Protein AF-A0A3D3RMG7-F1 (afdb_monomer_lite)

pLDDT: mean 95.13, std 3.48, range [76.38, 98.31]

Radius of gyration: 13.01 Å; chains: 1; bounding box: 26×32×34 Å

Structure (mmCIF, N/CA/C/O backbone):
data_AF-A0A3D3RMG7-F1
#
_entry.id   AF-A0A3D3RMG7-F1
#
loop_
_atom_site.group_PDB
_atom_site.id
_atom_site.type_symbol
_atom_site.label_atom_id
_atom_site.label_alt_id
_atom_site.label_comp_id
_atom_site.label_asym_id
_atom_site.label_entity_id
_atom_site.label_seq_id
_atom_site.pdbx_PDB_ins_code
_atom_site.Cartn_x
_atom_site.Cartn_y
_atom_site.Cartn_z
_atom_site.occupancy
_atom_site.B_iso_or_equiv
_atom_site.auth_seq_id
_atom_site.auth_comp_id
_atom_site.auth_asym_id
_atom_site.auth_atom_id
_atom_site.pdbx_PDB_model_num
ATOM 1 N N . MET A 1 1 ? -1.537 20.972 16.484 1.00 76.38 1 MET A N 1
ATOM 2 C CA . MET A 1 1 ? -1.239 19.677 17.144 1.00 76.38 1 MET A CA 1
ATOM 3 C C . MET A 1 1 ? -0.674 18.713 16.109 1.00 76.38 1 MET A C 1
ATOM 5 O O . MET A 1 1 ? -1.095 18.794 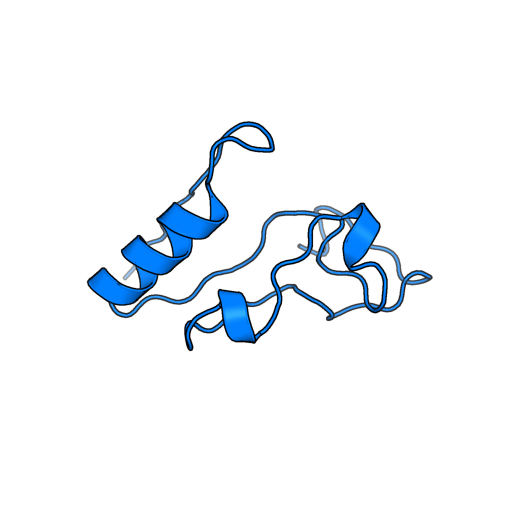14.962 1.00 76.38 1 MET A O 1
ATOM 9 N N . LYS A 1 2 ? 0.276 17.839 16.475 1.00 86.88 2 LYS A N 1
ATOM 10 C CA . LYS A 1 2 ? 0.756 16.775 15.572 1.00 86.88 2 LYS A CA 1
ATOM 11 C C . LYS A 1 2 ? -0.328 15.706 15.416 1.00 86.88 2 LYS A C 1
ATOM 13 O O . LYS A 1 2 ? -0.944 15.329 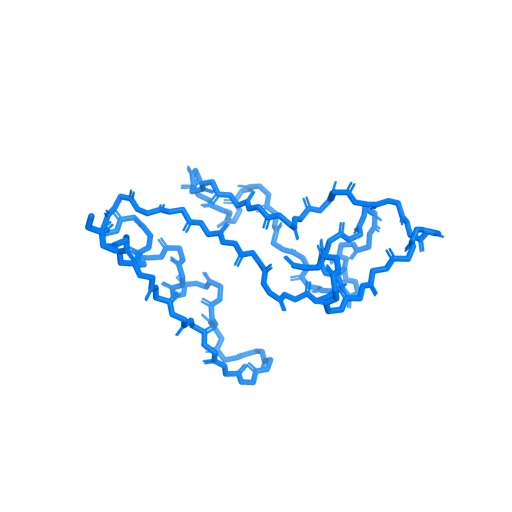16.409 1.00 86.88 2 LYS A O 1
ATOM 18 N N . LYS A 1 3 ? -0.548 15.228 14.188 1.00 88.94 3 LYS A N 1
ATOM 19 C CA . LYS A 1 3 ? -1.401 14.060 13.939 1.00 88.94 3 LYS A CA 1
ATOM 20 C C . LYS A 1 3 ? -0.653 12.790 14.380 1.00 88.94 3 LYS A C 1
ATOM 22 O O . LYS A 1 3 ? 0.553 12.713 14.131 1.00 88.94 3 LYS A O 1
ATOM 27 N N . PRO A 1 4 ? -1.314 11.828 15.045 1.00 92.50 4 PRO A N 1
ATOM 28 C CA . PRO A 1 4 ? -0.698 10.543 15.359 1.00 92.50 4 PRO A CA 1
ATOM 29 C C . PRO A 1 4 ? -0.400 9.768 14.067 1.00 92.50 4 PRO A C 1
ATOM 31 O O . PRO A 1 4 ? -1.198 9.791 13.134 1.00 92.50 4 PRO A O 1
ATOM 34 N N . LEU A 1 5 ? 0.748 9.090 14.024 1.00 95.94 5 LEU A N 1
ATOM 35 C CA . LEU A 1 5 ? 1.188 8.253 12.907 1.00 95.94 5 LEU A CA 1
ATOM 36 C C . LEU A 1 5 ? 1.731 6.937 13.464 1.00 95.94 5 LEU A C 1
ATOM 38 O O . LEU A 1 5 ? 2.558 6.950 14.375 1.00 95.94 5 LEU A O 1
ATOM 42 N N . ILE A 1 6 ? 1.276 5.818 12.906 1.00 97.06 6 ILE A N 1
ATOM 43 C CA . ILE A 1 6 ? 1.766 4.482 13.248 1.00 97.06 6 ILE A CA 1
ATOM 44 C C . ILE A 1 6 ? 2.602 3.973 12.078 1.00 97.06 6 ILE A C 1
ATOM 46 O O . ILE A 1 6 ? 2.129 3.941 10.947 1.00 97.06 6 ILE A O 1
ATOM 50 N N . ILE A 1 7 ? 3.837 3.557 12.360 1.00 97.06 7 ILE A N 1
ATOM 51 C CA . ILE A 1 7 ? 4.716 2.920 11.379 1.00 97.06 7 ILE A CA 1
ATOM 52 C C . ILE A 1 7 ? 4.685 1.414 11.616 1.00 97.06 7 ILE A C 1
ATOM 54 O O . ILE A 1 7 ? 5.146 0.939 12.655 1.00 97.06 7 ILE A O 1
ATOM 58 N N . LEU A 1 8 ? 4.160 0.666 10.645 1.00 96.50 8 LEU A N 1
ATOM 59 C CA . LEU A 1 8 ? 4.178 -0.792 10.665 1.00 96.50 8 LEU A CA 1
ATOM 60 C C . LEU A 1 8 ? 5.260 -1.315 9.717 1.00 96.50 8 LEU A C 1
ATOM 62 O O . LEU A 1 8 ? 5.081 -1.343 8.503 1.00 96.50 8 LEU A O 1
ATOM 66 N N . THR A 1 9 ? 6.386 -1.740 10.284 1.00 95.50 9 THR A N 1
ATOM 67 C CA . THR A 1 9 ? 7.542 -2.259 9.540 1.00 95.50 9 THR A CA 1
ATOM 68 C C . THR A 1 9 ? 7.829 -3.721 9.888 1.00 95.50 9 THR A C 1
ATOM 70 O O . THR A 1 9 ? 7.333 -4.249 10.882 1.00 95.50 9 THR A O 1
ATOM 73 N N . GLY A 1 10 ? 8.608 -4.394 9.047 1.00 92.75 10 GLY A N 1
ATOM 74 C CA . GLY A 1 10 ? 8.999 -5.793 9.204 1.00 92.75 10 GLY A CA 1
ATOM 75 C C . GLY A 1 10 ? 9.321 -6.454 7.859 1.00 92.75 10 GLY A C 1
ATOM 76 O O . GLY A 1 10 ? 8.969 -5.904 6.809 1.00 92.75 10 GLY A O 1
ATOM 77 N N . PRO A 1 11 ? 9.955 -7.640 7.856 1.00 91.44 11 PRO A N 1
ATOM 78 C CA . PRO A 1 11 ? 10.319 -8.334 6.622 1.00 91.44 11 PRO A CA 1
ATOM 79 C C . PRO A 1 11 ? 9.094 -8.748 5.789 1.00 91.44 11 PRO A C 1
ATOM 81 O O . PRO A 1 11 ? 7.949 -8.721 6.252 1.00 91.44 11 PRO A O 1
ATOM 84 N N . THR A 1 12 ? 9.306 -9.089 4.521 1.00 85.50 12 THR A N 1
ATOM 85 C CA . THR A 1 12 ? 8.249 -9.621 3.644 1.00 85.50 12 THR A CA 1
ATOM 86 C C . THR A 1 12 ? 7.673 -10.920 4.222 1.00 85.50 12 THR A C 1
ATOM 88 O O . THR A 1 12 ? 8.358 -11.644 4.938 1.00 85.50 12 THR A O 1
ATOM 91 N N . ALA A 1 13 ? 6.392 -11.188 3.952 1.00 85.38 13 ALA A N 1
ATOM 92 C CA . ALA A 1 13 ? 5.661 -12.389 4.380 1.00 85.38 13 ALA A CA 1
ATOM 93 C C . ALA A 1 13 ? 5.389 -12.566 5.894 1.00 85.38 13 ALA A C 1
ATOM 95 O O . ALA A 1 13 ? 4.762 -13.548 6.275 1.00 85.38 13 ALA A O 1
ATOM 96 N N . VAL A 1 14 ? 5.723 -11.602 6.765 1.00 92.88 14 VAL A N 1
ATOM 97 C CA . VAL A 1 14 ? 5.372 -11.675 8.210 1.00 92.88 14 VAL A CA 1
ATOM 98 C C . VAL A 1 14 ? 3.919 -11.295 8.545 1.00 92.88 14 VAL A C 1
ATOM 100 O O . VAL A 1 14 ? 3.569 -11.154 9.711 1.00 92.88 14 VAL A O 1
ATOM 103 N N . GLY A 1 15 ? 3.062 -11.083 7.540 1.00 91.00 15 GLY A N 1
ATOM 104 C CA . GLY A 1 15 ? 1.637 -10.786 7.751 1.00 91.00 15 GLY A CA 1
ATOM 105 C C . GLY A 1 15 ? 1.290 -9.320 8.049 1.00 91.00 15 GLY A C 1
ATOM 106 O O . GLY A 1 15 ? 0.208 -9.049 8.568 1.00 91.00 15 GLY A O 1
ATOM 107 N N . LYS A 1 16 ? 2.165 -8.363 7.695 1.00 94.44 16 LYS A N 1
ATOM 108 C CA . LYS A 1 16 ? 1.951 -6.917 7.928 1.00 94.44 16 LYS A CA 1
ATOM 109 C C . LYS A 1 16 ? 0.608 -6.411 7.400 1.00 94.44 16 LYS A C 1
ATOM 111 O O . LYS A 1 16 ? -0.078 -5.697 8.116 1.00 94.44 16 LYS A O 1
ATOM 116 N N . THR A 1 17 ? 0.221 -6.814 6.192 1.00 93.00 17 THR A N 1
ATOM 117 C CA . THR A 1 17 ? -1.029 -6.384 5.549 1.00 93.00 17 THR A CA 1
ATOM 118 C C . THR A 1 17 ? -2.264 -6.779 6.361 1.00 93.00 17 THR A C 1
ATOM 120 O O . THR A 1 17 ? -3.155 -5.971 6.594 1.00 93.00 17 THR A O 1
ATOM 123 N N . SER A 1 18 ? -2.307 -8.013 6.872 1.00 94.31 18 SER A N 1
ATOM 124 C CA . SER A 1 18 ? -3.425 -8.467 7.710 1.00 94.31 18 SER A CA 1
ATOM 125 C C . SER A 1 18 ? -3.511 -7.661 9.012 1.00 94.31 18 SER A C 1
ATOM 127 O O . SER A 1 18 ? -4.592 -7.232 9.425 1.00 94.31 18 SER A O 1
ATOM 129 N N . LEU A 1 19 ? -2.353 -7.392 9.628 1.00 96.06 19 LEU A N 1
ATOM 130 C CA . LEU A 1 19 ? -2.259 -6.600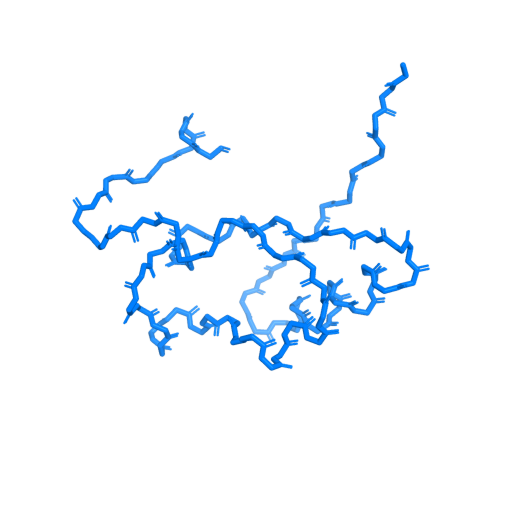 10.852 1.00 96.06 19 LEU A CA 1
ATOM 131 C C . LEU A 1 19 ? -2.649 -5.130 10.630 1.00 96.06 19 LEU A C 1
ATOM 133 O O . LEU A 1 19 ? -3.385 -4.578 11.449 1.00 96.06 19 LEU A O 1
ATOM 137 N N . SER A 1 20 ? -2.206 -4.502 9.535 1.00 96.75 20 SER A N 1
ATOM 138 C CA . SER A 1 20 ? -2.530 -3.101 9.238 1.00 96.75 20 SER A CA 1
ATOM 139 C C . SER A 1 20 ? -4.031 -2.900 9.052 1.00 96.75 20 SER A C 1
ATOM 141 O O . SER A 1 20 ? -4.579 -1.957 9.618 1.00 96.75 20 SER A O 1
ATOM 143 N N . ILE A 1 21 ? -4.720 -3.809 8.353 1.00 97.56 21 ILE A N 1
ATOM 144 C CA . ILE A 1 21 ? -6.178 -3.739 8.165 1.00 97.56 21 ILE A CA 1
ATOM 145 C C . ILE A 1 21 ? -6.917 -3.862 9.501 1.00 97.56 21 ILE A C 1
ATOM 147 O O . ILE A 1 21 ? -7.839 -3.090 9.773 1.00 97.56 21 ILE A O 1
ATOM 151 N N . GLY A 1 22 ? -6.530 -4.827 10.343 1.00 97.56 22 GLY A N 1
ATOM 152 C CA . GLY A 1 22 ? -7.143 -5.011 11.662 1.00 97.56 22 GLY A CA 1
ATOM 153 C C . GLY A 1 22 ? -6.972 -3.776 12.549 1.00 97.56 22 GLY A C 1
ATOM 154 O O . GLY A 1 22 ? -7.936 -3.307 13.156 1.00 97.56 22 GLY A O 1
ATOM 155 N N . LEU A 1 23 ? -5.765 -3.210 12.556 1.00 97.50 23 LEU A N 1
ATOM 156 C CA . LEU A 1 23 ? -5.451 -1.989 13.289 1.00 97.50 23 LEU A CA 1
ATOM 157 C C . LEU A 1 23 ? -6.245 -0.786 12.766 1.00 97.50 23 LEU A C 1
ATOM 159 O O . LEU A 1 23 ? -6.869 -0.087 13.560 1.00 97.50 23 LEU A O 1
ATOM 163 N N . ALA A 1 24 ? -6.263 -0.571 11.449 1.00 97.88 24 ALA A N 1
ATOM 164 C CA . ALA A 1 24 ? -6.978 0.534 10.818 1.00 97.88 24 ALA A CA 1
ATOM 165 C C . ALA A 1 24 ? -8.475 0.500 11.156 1.00 97.88 24 ALA A C 1
ATOM 167 O O . ALA A 1 24 ? -9.041 1.517 11.552 1.00 97.88 24 ALA A O 1
ATOM 168 N N . LYS A 1 25 ? -9.102 -0.682 11.128 1.00 97.81 25 LYS A N 1
ATOM 169 C CA . LYS A 1 25 ? -10.502 -0.849 11.550 1.00 97.81 25 LYS A CA 1
ATOM 170 C C . LYS A 1 25 ? -10.731 -0.521 13.022 1.00 97.81 25 LYS A C 1
ATOM 172 O O . LYS A 1 25 ? -11.744 0.089 13.347 1.00 97.81 25 LYS A O 1
ATOM 177 N N . ALA A 1 26 ? -9.811 -0.914 13.900 1.00 97.75 26 ALA A N 1
ATOM 178 C CA . ALA A 1 26 ? -9.942 -0.679 15.336 1.00 97.75 26 ALA A CA 1
ATOM 179 C C . ALA A 1 26 ? -9.855 0.810 15.710 1.00 97.75 26 ALA A C 1
ATOM 181 O O . ALA A 1 26 ? -10.463 1.223 16.695 1.00 97.75 26 ALA A O 1
ATOM 182 N N . ILE A 1 27 ? -9.112 1.609 14.936 1.00 96.44 27 ILE A N 1
ATOM 183 C CA . ILE A 1 27 ? -8.859 3.027 15.243 1.00 96.44 27 ILE A CA 1
ATOM 184 C C . ILE A 1 27 ? -9.549 4.006 14.282 1.00 96.44 27 ILE A C 1
ATOM 186 O O . ILE A 1 27 ? -9.369 5.212 14.429 1.00 96.44 27 ILE A O 1
ATOM 190 N N . GLY A 1 28 ? -10.310 3.512 13.298 1.00 96.00 28 GLY A N 1
ATOM 191 C CA . GLY A 1 28 ? -10.881 4.342 12.230 1.00 96.00 28 GLY A CA 1
ATOM 192 C C . GLY A 1 28 ? -9.807 5.006 11.361 1.00 96.00 28 GLY A C 1
ATOM 193 O O . GLY A 1 28 ? -9.953 6.161 10.973 1.00 96.00 28 GLY A O 1
ATOM 194 N N . GLY A 1 29 ? -8.695 4.304 11.142 1.00 96.50 29 GLY A N 1
ATOM 195 C CA . GLY A 1 29 ? -7.537 4.786 10.401 1.00 96.50 29 GLY A CA 1
ATOM 196 C C . GLY A 1 29 ? -7.557 4.397 8.926 1.00 96.50 29 GLY A C 1
ATOM 197 O O . GLY A 1 29 ? -8.353 3.575 8.475 1.00 96.50 29 GLY A O 1
ATOM 198 N N . GLU A 1 30 ? -6.604 4.965 8.200 1.00 97.81 30 GLU A N 1
ATOM 199 C CA . GLU A 1 30 ? -6.350 4.719 6.781 1.00 97.81 30 GLU A CA 1
ATOM 200 C C . GLU A 1 30 ? -4.906 4.226 6.607 1.00 97.81 30 GLU A C 1
ATOM 202 O O . GLU A 1 30 ? -4.071 4.412 7.500 1.00 97.81 30 GLU A O 1
ATOM 207 N N . ILE A 1 31 ? -4.603 3.576 5.482 1.00 98.06 31 ILE A N 1
ATOM 208 C CA . ILE A 1 31 ? -3.302 2.942 5.237 1.00 98.06 31 ILE A CA 1
ATOM 209 C C . ILE A 1 31 ? -2.583 3.648 4.089 1.00 98.06 31 ILE A C 1
ATOM 211 O O . ILE A 1 31 ? -3.137 3.833 3.013 1.00 98.06 31 ILE A O 1
ATOM 215 N N . ILE A 1 32 ? -1.315 3.994 4.300 1.00 97.81 32 ILE A N 1
ATOM 216 C CA . ILE A 1 32 ? -0.410 4.464 3.247 1.00 97.81 32 ILE A CA 1
ATOM 217 C C . ILE A 1 32 ? 0.603 3.345 3.005 1.00 97.81 32 ILE A C 1
ATOM 219 O O . ILE A 1 32 ? 1.304 2.946 3.941 1.00 97.81 32 ILE A O 1
ATOM 223 N N . SER A 1 33 ? 0.663 2.811 1.783 1.00 96.44 33 SER A N 1
ATOM 224 C CA . SER A 1 33 ? 1.679 1.819 1.427 1.00 96.44 33 SER A CA 1
ATOM 225 C C . SER A 1 33 ? 3.054 2.478 1.371 1.00 96.44 33 SER A C 1
ATOM 227 O O . SER A 1 33 ? 3.222 3.501 0.721 1.00 96.44 33 SER A O 1
ATOM 229 N N . ALA A 1 34 ? 4.041 1.880 2.039 1.00 95.56 34 ALA A N 1
ATOM 230 C CA . ALA A 1 34 ? 5.452 2.266 1.948 1.00 95.56 34 ALA A CA 1
ATOM 231 C C . ALA A 1 34 ? 6.274 1.261 1.118 1.00 95.56 34 ALA A C 1
ATOM 233 O O . ALA A 1 34 ? 7.500 1.220 1.220 1.00 95.56 34 ALA A O 1
ATOM 234 N N . ASP A 1 35 ? 5.600 0.411 0.338 1.00 93.69 35 ASP A N 1
ATOM 235 C CA . ASP A 1 35 ? 6.231 -0.522 -0.592 1.00 93.69 35 ASP A CA 1
ATOM 236 C C . ASP A 1 35 ? 6.412 0.158 -1.955 1.00 93.69 35 ASP A C 1
ATOM 238 O O . ASP A 1 35 ? 5.445 0.603 -2.573 1.00 93.69 35 ASP A O 1
ATOM 242 N N . SER A 1 36 ? 7.655 0.245 -2.430 1.00 94.31 36 SER A N 1
ATOM 243 C CA . SER A 1 36 ? 7.982 0.952 -3.671 1.00 94.31 36 SER A CA 1
ATOM 244 C C . SER A 1 36 ? 7.481 0.257 -4.935 1.00 94.31 36 SER A C 1
ATOM 246 O O . SER A 1 36 ? 7.490 0.884 -5.991 1.00 94.31 36 SER A O 1
ATOM 248 N N . MET A 1 37 ? 7.067 -1.011 -4.858 1.00 95.06 37 MET A N 1
ATOM 249 C CA . MET A 1 37 ? 6.626 -1.792 -6.014 1.00 95.06 37 MET A CA 1
ATOM 250 C C . MET A 1 37 ? 5.102 -1.824 -6.157 1.00 95.06 37 MET A C 1
ATOM 252 O O . MET A 1 37 ? 4.600 -1.914 -7.275 1.00 95.06 37 MET A O 1
ATOM 256 N N . GLN A 1 38 ? 4.351 -1.709 -5.056 1.00 95.75 38 GLN A N 1
ATOM 257 C CA . GLN A 1 38 ? 2.879 -1.753 -5.102 1.00 95.75 38 GLN A CA 1
ATOM 258 C C . GLN A 1 38 ? 2.236 -0.483 -5.678 1.00 95.75 38 GLN A C 1
ATOM 260 O O . GLN A 1 38 ? 1.067 -0.510 -6.062 1.00 95.75 38 GLN A O 1
ATOM 265 N N . ILE A 1 39 ? 2.996 0.607 -5.796 1.00 97.38 39 ILE A N 1
ATOM 266 C CA . ILE A 1 39 ? 2.532 1.862 -6.398 1.00 97.38 39 ILE A CA 1
ATOM 267 C C . ILE A 1 39 ? 2.231 1.737 -7.902 1.00 97.38 39 ILE A C 1
ATOM 269 O O . ILE A 1 39 ? 1.453 2.528 -8.434 1.00 97.38 39 ILE A O 1
ATOM 273 N N . TYR A 1 40 ? 2.817 0.748 -8.587 1.00 97.88 40 TYR A N 1
ATOM 274 C CA . TYR A 1 40 ? 2.711 0.597 -10.037 1.00 97.88 40 TYR A CA 1
ATOM 275 C C . TYR A 1 40 ? 1.496 -0.214 -10.475 1.00 97.88 40 TYR A C 1
ATOM 277 O O . TYR A 1 40 ? 1.302 -1.354 -10.044 1.00 97.88 40 TYR A O 1
ATOM 285 N N . ARG A 1 41 ? 0.739 0.332 -11.425 1.00 97.88 41 ARG A N 1
ATOM 286 C CA . ARG A 1 41 ? -0.398 -0.312 -12.092 1.00 97.88 41 ARG A CA 1
ATOM 287 C C . ARG A 1 41 ? 0.001 -1.604 -12.793 1.00 97.88 41 ARG A C 1
ATOM 289 O O . ARG A 1 41 ? 1.109 -1.729 -13.305 1.00 97.88 41 ARG A O 1
ATOM 296 N N . HIS A 1 42 ? -0.921 -2.567 -12.839 1.00 96.75 42 HIS A N 1
ATOM 297 C CA . HIS A 1 42 ? -0.793 -3.846 -13.564 1.00 96.75 42 HIS A CA 1
ATOM 298 C C . HIS A 1 42 ? 0.286 -4.818 -13.047 1.00 96.75 42 HIS A C 1
ATOM 300 O O . HIS A 1 42 ? 0.411 -5.931 -13.557 1.00 96.75 42 HIS A O 1
ATOM 306 N N . MET A 1 43 ? 1.061 -4.439 -12.030 1.00 96.31 43 MET A N 1
ATOM 307 C CA . MET A 1 43 ? 2.117 -5.267 -11.440 1.00 96.31 43 MET A CA 1
ATOM 308 C C . MET A 1 43 ? 1.623 -6.057 -10.219 1.00 96.31 43 MET A C 1
ATOM 310 O O . MET A 1 43 ? 2.256 -6.043 -9.171 1.00 96.31 43 MET A O 1
ATOM 314 N N . ASP A 1 44 ? 0.484 -6.738 -10.320 1.00 95.50 44 ASP A N 1
ATOM 315 C CA . ASP A 1 44 ? -0.235 -7.241 -9.136 1.00 95.50 44 ASP A CA 1
ATOM 316 C C . ASP A 1 44 ? 0.417 -8.491 -8.525 1.00 95.50 44 ASP A C 1
ATOM 318 O O . ASP A 1 44 ? 0.755 -8.530 -7.341 1.00 95.50 44 ASP A O 1
ATOM 322 N N . ILE A 1 45 ? 0.661 -9.507 -9.359 1.00 94.19 45 ILE A N 1
ATOM 323 C CA . ILE A 1 45 ? 1.127 -10.829 -8.913 1.00 94.19 45 ILE A CA 1
ATOM 324 C C . ILE A 1 45 ? 2.573 -10.766 -8.405 1.00 94.19 45 ILE A C 1
ATOM 326 O O . ILE A 1 45 ? 2.878 -11.254 -7.320 1.00 94.19 45 ILE A O 1
ATOM 330 N N . GLY A 1 46 ? 3.471 -10.146 -9.177 1.00 92.44 46 GLY A N 1
ATOM 331 C CA . GLY A 1 46 ? 4.902 -10.099 -8.853 1.00 92.44 46 GLY A CA 1
ATOM 332 C C . GLY A 1 46 ? 5.237 -9.267 -7.612 1.00 92.44 46 GLY A C 1
ATOM 333 O O . GLY A 1 46 ? 6.300 -9.456 -7.028 1.00 92.44 46 GLY A O 1
ATOM 334 N N . THR A 1 47 ? 4.335 -8.374 -7.195 1.00 92.38 47 THR A N 1
ATOM 335 C CA . THR A 1 47 ? 4.536 -7.467 -6.051 1.00 92.38 47 THR A CA 1
ATOM 336 C C . THR A 1 47 ? 3.700 -7.854 -4.830 1.00 92.38 47 THR A C 1
ATOM 338 O O . THR A 1 47 ? 3.722 -7.149 -3.819 1.00 92.38 47 THR A O 1
ATOM 341 N N . ALA A 1 48 ? 2.971 -8.977 -4.914 1.00 92.56 48 ALA A N 1
ATOM 342 C CA . ALA A 1 48 ? 1.994 -9.395 -3.912 1.00 92.56 48 ALA A CA 1
ATOM 343 C C . ALA A 1 48 ? 1.067 -8.231 -3.510 1.00 92.56 48 ALA A C 1
ATOM 345 O O . ALA A 1 48 ? 0.859 -7.967 -2.319 1.00 92.56 48 ALA A O 1
ATOM 346 N N . LYS A 1 49 ? 0.585 -7.487 -4.516 1.00 95.19 49 LYS A N 1
ATOM 347 C CA . LYS A 1 49 ? -0.245 -6.302 -4.316 1.00 95.19 49 LYS A CA 1
ATOM 348 C C . LYS A 1 49 ? -1.546 -6.688 -3.635 1.00 95.19 49 LYS A C 1
ATOM 350 O O . LYS A 1 49 ? -2.170 -7.679 -3.999 1.00 95.19 49 LYS A O 1
ATOM 355 N N . ILE A 1 50 ? -1.949 -5.880 -2.662 1.00 95.06 50 ILE A N 1
ATOM 356 C CA . ILE A 1 50 ? -3.234 -6.046 -1.994 1.00 95.06 50 ILE A CA 1
ATOM 357 C C . ILE A 1 50 ? -4.385 -5.713 -2.952 1.00 95.06 50 ILE A C 1
ATOM 359 O O . ILE A 1 50 ? -4.401 -4.646 -3.568 1.00 95.06 50 ILE A O 1
ATOM 363 N N . MET A 1 51 ? -5.357 -6.615 -3.062 1.00 94.31 51 MET A N 1
ATOM 364 C CA . MET A 1 51 ? -6.539 -6.433 -3.907 1.00 94.31 51 MET A CA 1
ATOM 365 C C . MET A 1 51 ? -7.675 -5.705 -3.164 1.00 94.31 51 MET A C 1
ATOM 367 O O . MET A 1 51 ? -7.744 -5.762 -1.931 1.00 94.31 51 MET A O 1
ATOM 371 N N . PRO A 1 52 ? -8.609 -5.034 -3.869 1.00 94.00 52 PRO A N 1
ATOM 372 C CA . PRO A 1 52 ? -9.710 -4.294 -3.241 1.00 94.00 52 PRO A CA 1
ATOM 373 C C . PRO A 1 52 ? -10.536 -5.111 -2.232 1.00 94.00 52 PRO A C 1
ATOM 375 O O . PRO A 1 52 ? -10.910 -4.611 -1.166 1.00 94.00 52 PRO A O 1
ATOM 378 N N . GLU A 1 53 ? -10.791 -6.385 -2.522 1.00 95.25 53 GLU A N 1
ATOM 379 C CA . GLU A 1 53 ? -11.485 -7.309 -1.623 1.00 95.25 53 GLU A CA 1
ATOM 380 C C . GLU A 1 53 ? -10.700 -7.586 -0.328 1.00 95.25 53 GLU A C 1
ATOM 382 O O . GLU A 1 53 ? -11.290 -7.729 0.750 1.00 95.25 53 GLU A O 1
ATOM 387 N N . GLU A 1 54 ? -9.370 -7.594 -0.402 1.00 94.56 54 GLU A N 1
ATOM 388 C CA . GLU A 1 54 ? -8.476 -7.807 0.735 1.00 94.56 54 GLU A CA 1
ATOM 389 C C . GLU A 1 54 ? -8.349 -6.558 1.610 1.00 94.56 54 GLU A C 1
ATOM 391 O O . GLU A 1 54 ? -8.152 -6.688 2.819 1.00 94.56 54 GLU A O 1
ATOM 396 N N . MET A 1 55 ? -8.548 -5.359 1.050 1.00 96.44 55 MET A N 1
ATOM 397 C CA . MET A 1 55 ? -8.569 -4.094 1.803 1.00 96.44 55 MET A CA 1
ATOM 398 C C . MET A 1 55 ? -9.734 -4.023 2.800 1.00 96.44 55 MET A C 1
ATOM 400 O O . MET A 1 55 ? -9.699 -3.249 3.761 1.00 96.44 55 MET A O 1
ATOM 404 N N . LYS A 1 56 ? -10.783 -4.836 2.600 1.00 96.25 56 LYS A N 1
ATOM 405 C CA . LYS A 1 56 ? -11.969 -4.941 3.470 1.00 96.25 56 LYS A CA 1
ATOM 406 C C . LYS A 1 56 ? -12.590 -3.581 3.832 1.00 96.25 56 LYS A C 1
ATOM 408 O O . LYS A 1 56 ? -13.015 -3.395 4.981 1.00 96.25 56 LYS A O 1
ATOM 413 N N . GLY A 1 57 ? -12.622 -2.662 2.866 1.00 96.25 57 GLY A N 1
ATOM 414 C CA . GLY A 1 57 ? -13.194 -1.317 2.989 1.00 96.25 57 GLY A CA 1
ATOM 415 C C . GLY A 1 57 ? -12.298 -0.274 3.665 1.00 96.25 57 GLY A C 1
ATOM 416 O O . GLY A 1 57 ? -12.749 0.847 3.869 1.00 96.25 57 GLY A O 1
ATOM 417 N N . VAL A 1 58 ? -11.058 -0.616 4.029 1.00 98.19 58 VAL A N 1
ATOM 418 C CA . VAL A 1 58 ? -10.092 0.357 4.561 1.00 98.19 58 VAL A CA 1
ATOM 419 C C . VAL A 1 58 ? -9.468 1.136 3.395 1.00 98.19 58 VAL A C 1
ATOM 421 O O . VAL A 1 58 ? -8.959 0.492 2.475 1.00 98.19 58 VAL A O 1
ATOM 424 N N . PRO A 1 59 ? -9.456 2.482 3.416 1.00 97.94 59 PRO A N 1
ATOM 425 C CA . PRO A 1 59 ? -8.759 3.270 2.402 1.00 97.94 59 PRO A CA 1
ATOM 426 C C . PRO A 1 59 ? -7.259 2.958 2.382 1.00 97.94 59 PRO A C 1
ATOM 428 O O . PRO A 1 59 ? -6.608 2.958 3.432 1.00 97.94 59 PRO A O 1
ATOM 431 N N . HIS A 1 60 ? -6.732 2.687 1.188 1.00 98.06 60 HIS A N 1
ATOM 432 C CA . HIS A 1 60 ? -5.308 2.491 0.932 1.00 98.06 60 HIS A CA 1
ATOM 433 C C . HIS A 1 60 ? -4.824 3.537 -0.072 1.00 98.06 60 HIS A C 1
ATOM 435 O O . HIS A 1 60 ? -5.484 3.770 -1.081 1.00 98.06 60 HIS A O 1
ATOM 441 N N . TYR A 1 61 ? -3.668 4.135 0.203 1.00 97.75 61 TYR A N 1
ATOM 442 C CA . TYR A 1 61 ? -2.995 5.096 -0.670 1.00 97.75 61 TYR A CA 1
ATOM 443 C C . TYR A 1 61 ? -1.649 4.551 -1.150 1.00 97.75 61 TYR A C 1
ATOM 445 O O . TYR A 1 61 ? -1.057 3.689 -0.488 1.00 97.75 61 TYR A O 1
ATOM 453 N N . LEU A 1 62 ? -1.141 5.118 -2.249 1.00 97.12 62 LEU A N 1
ATOM 454 C CA . LEU A 1 62 ? 0.119 4.717 -2.892 1.00 97.12 62 LEU A CA 1
ATOM 455 C C . LEU A 1 62 ? 0.092 3.274 -3.413 1.00 97.12 62 LEU A C 1
ATOM 457 O O . LEU A 1 62 ? 1.073 2.537 -3.321 1.00 97.12 62 LEU A O 1
ATOM 461 N N . ILE A 1 63 ? -1.054 2.885 -3.969 1.00 97.00 63 ILE A N 1
ATOM 462 C CA . ILE A 1 63 ? -1.271 1.623 -4.676 1.00 97.00 63 ILE A CA 1
ATOM 463 C C . ILE A 1 63 ? -1.928 1.968 -6.010 1.00 97.00 63 ILE A C 1
ATOM 465 O O . ILE A 1 63 ? -2.890 2.727 -6.024 1.00 97.00 63 ILE A O 1
ATOM 469 N N . ASP A 1 64 ? -1.414 1.429 -7.117 1.00 97.00 64 ASP A N 1
ATOM 470 C CA . ASP A 1 64 ? -1.927 1.716 -8.470 1.00 97.00 64 ASP A CA 1
ATOM 471 C C . ASP A 1 64 ? -1.961 3.216 -8.848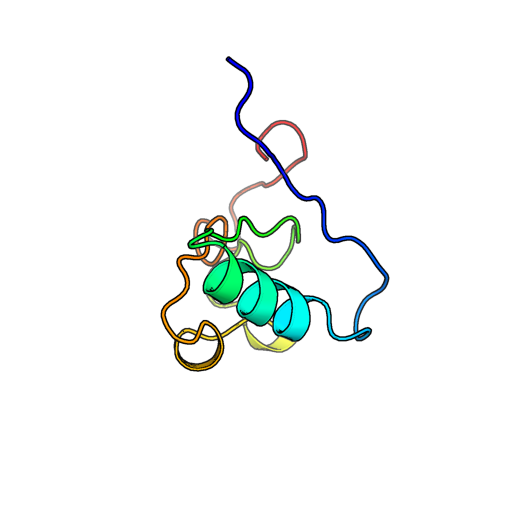 1.00 97.00 64 ASP A C 1
ATOM 473 O O . ASP A 1 64 ? -2.791 3.663 -9.642 1.00 97.00 64 ASP A O 1
ATOM 477 N N . GLU A 1 65 ? -1.031 4.016 -8.329 1.00 96.94 65 GLU A N 1
ATOM 478 C CA . GLU A 1 65 ? -0.965 5.458 -8.610 1.00 96.94 65 GLU A CA 1
ATOM 479 C C . GLU A 1 65 ? -0.1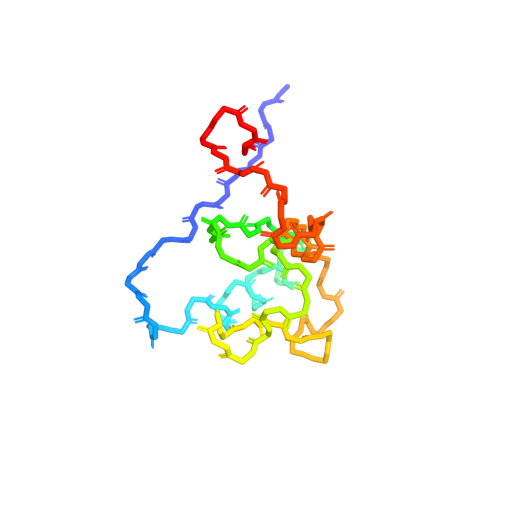63 5.776 -9.877 1.00 96.94 65 GLU A C 1
ATOM 481 O O . GLU A 1 65 ? -0.473 6.744 -10.568 1.00 96.94 65 GLU A O 1
ATOM 486 N N . LEU A 1 66 ? 0.835 4.950 -10.210 1.00 97.88 66 LEU A N 1
ATOM 487 C CA . LEU A 1 66 ? 1.779 5.198 -11.304 1.00 97.88 66 LEU A CA 1
ATOM 488 C C . LEU A 1 66 ? 1.715 4.110 -12.377 1.00 97.88 66 LEU A C 1
ATOM 490 O O . LEU A 1 66 ? 1.459 2.943 -12.079 1.00 97.88 66 LEU A O 1
ATOM 494 N N . ASN A 1 67 ? 1.994 4.462 -13.628 1.00 98.31 67 ASN A N 1
ATOM 495 C CA . ASN A 1 67 ? 2.270 3.484 -14.678 1.00 98.31 67 ASN A CA 1
ATOM 496 C C . ASN A 1 67 ? 3.686 2.896 -14.509 1.00 98.31 67 ASN A C 1
ATOM 498 O O . ASN A 1 67 ? 4.557 3.564 -13.949 1.00 98.31 67 ASN A O 1
ATOM 502 N N . PRO A 1 68 ? 3.947 1.657 -14.973 1.00 97.06 68 PRO A N 1
ATOM 503 C CA . PRO A 1 68 ? 5.243 0.991 -14.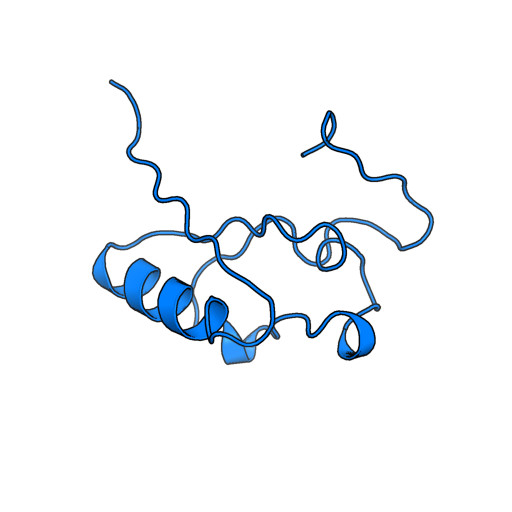784 1.00 97.06 68 PRO A CA 1
ATOM 504 C C . PRO A 1 68 ? 6.466 1.715 -15.369 1.00 97.06 68 PRO A C 1
ATOM 506 O O . PRO A 1 68 ? 7.593 1.397 -14.999 1.00 97.06 68 PRO A O 1
ATOM 509 N N . ASP A 1 69 ? 6.263 2.634 -16.312 1.00 97.12 69 ASP A N 1
ATOM 510 C CA . ASP A 1 69 ? 7.302 3.441 -16.956 1.00 97.12 69 ASP A CA 1
ATOM 511 C C . ASP A 1 69 ? 7.594 4.766 -16.228 1.00 97.12 69 ASP A C 1
ATOM 513 O O . ASP A 1 69 ? 8.533 5.476 -16.592 1.00 97.12 69 ASP A O 1
ATOM 517 N N . GLU A 1 70 ? 6.830 5.101 -15.188 1.00 97.94 70 GLU A N 1
ATOM 518 C CA . GLU A 1 70 ? 7.038 6.308 -14.390 1.00 97.94 70 GLU A CA 1
ATOM 519 C C . GLU A 1 70 ? 8.079 6.088 -13.282 1.00 97.94 70 GLU A C 1
ATOM 521 O O . GLU A 1 70 ? 8.125 5.047 -12.637 1.00 97.94 70 GLU A O 1
ATOM 526 N N . GLU A 1 71 ? 8.916 7.091 -13.001 1.00 95.56 71 GLU A N 1
ATOM 527 C CA . GLU A 1 71 ? 9.907 6.981 -11.924 1.00 95.56 71 GLU A CA 1
ATOM 528 C C . GLU A 1 71 ? 9.296 7.173 -10.528 1.00 95.56 71 GLU A C 1
ATOM 530 O O . GLU A 1 71 ? 8.579 8.145 -10.263 1.00 95.56 71 GLU A O 1
ATOM 535 N N . PHE A 1 72 ? 9.702 6.322 -9.584 1.00 96.31 72 PHE A N 1
ATOM 536 C CA . PHE A 1 72 ? 9.401 6.470 -8.163 1.00 96.31 72 PHE A CA 1
ATOM 537 C C . PHE A 1 72 ? 10.668 6.417 -7.303 1.00 96.31 72 PHE A C 1
ATOM 539 O O . PHE A 1 72 ? 11.541 5.573 -7.500 1.00 96.31 72 PHE A O 1
ATOM 546 N N . ASN A 1 73 ? 10.787 7.335 -6.342 1.00 95.75 73 ASN A N 1
ATOM 547 C CA . ASN A 1 73 ? 11.948 7.450 -5.460 1.00 95.75 73 ASN A CA 1
ATOM 548 C C . ASN A 1 73 ? 11.558 8.076 -4.110 1.00 95.75 73 ASN A C 1
ATOM 550 O O . ASN A 1 73 ? 10.452 8.581 -3.944 1.00 95.75 73 ASN A O 1
ATOM 554 N N . VAL A 1 74 ? 12.494 8.085 -3.157 1.00 95.94 74 VAL A N 1
ATOM 555 C CA . VAL A 1 74 ? 12.272 8.577 -1.783 1.00 95.94 74 VAL A CA 1
ATOM 556 C C . VAL A 1 74 ? 11.912 10.065 -1.689 1.00 95.94 74 VAL A C 1
ATOM 558 O O . VAL A 1 74 ? 11.384 10.490 -0.674 1.00 95.94 74 VAL A O 1
ATOM 561 N N . VAL A 1 75 ? 12.212 10.869 -2.715 1.00 96.62 75 VAL A N 1
ATOM 562 C CA . VAL A 1 75 ? 11.829 12.292 -2.756 1.00 96.62 75 VAL A CA 1
ATOM 563 C C . VAL A 1 75 ? 10.378 12.452 -3.220 1.00 96.62 75 VAL A C 1
ATOM 565 O O . VAL A 1 75 ? 9.729 13.432 -2.867 1.00 96.62 75 VAL A O 1
ATOM 568 N N . ARG A 1 76 ? 9.878 11.504 -4.026 1.00 93.25 76 ARG A N 1
ATOM 569 C CA . ARG A 1 76 ? 8.485 11.457 -4.493 1.00 93.25 76 ARG A CA 1
ATOM 570 C C . ARG A 1 76 ? 7.524 10.793 -3.502 1.00 93.25 76 ARG A C 1
ATOM 572 O O . ARG A 1 76 ? 6.340 11.107 -3.570 1.00 93.25 76 ARG A O 1
ATOM 579 N N . PHE A 1 77 ? 8.010 9.876 -2.663 1.00 93.25 77 PHE A N 1
ATOM 580 C CA . PHE A 1 77 ? 7.246 9.270 -1.564 1.00 93.25 77 PHE A CA 1
ATOM 581 C C . PHE A 1 77 ? 6.950 10.298 -0.465 1.00 93.25 77 PHE A C 1
ATOM 583 O O . PHE A 1 77 ? 5.771 10.398 -0.061 1.00 93.25 77 PHE A O 1
#

Sequence (77 aa):
MKKPLIILTGPTAVGKTSLSIGLAKAIGGEIISADSMQIYRHMDIGTAKIMPEEMKGVPHYLIDELNPDEEFNVVRF

Foldseek 3Di:
DDDDDDDQDDDPPPCSLVVVLVVCVVVVHAEEDPDQQQLEPPCCPVRVHQDPVSSVPGHYPSGNNDHPPDDDDPVND

Secondary structure (DSSP, 8-state):
-PPP-------TTSSHHHHHHHHHHHHT--EE---TTTTBTT-TTTTTPPPHHHHTT--EESSS-B-TTS---TTT-